Protein AF-A0A933LVA1-F1 (afdb_monomer_lite)

Radius of gyration: 29.09 Å; chains: 1; bounding box: 77×63×75 Å

Structure (mmCIF, N/CA/C/O backbone):
data_AF-A0A933LVA1-F1
#
_entry.id   AF-A0A933LVA1-F1
#
loop_
_atom_site.group_PDB
_atom_site.id
_atom_site.type_symbol
_atom_site.label_atom_id
_atom_site.label_alt_id
_atom_site.label_comp_id
_atom_site.label_asym_id
_atom_site.label_entity_id
_atom_site.label_seq_id
_atom_site.pdbx_PDB_ins_code
_atom_site.Cartn_x
_atom_site.Cartn_y
_atom_site.Cartn_z
_atom_site.occupancy
_atom_site.B_iso_or_equiv
_atom_site.auth_seq_id
_atom_site.auth_comp_id
_atom_site.auth_asym_id
_atom_site.auth_atom_id
_atom_site.pdbx_PDB_model_num
ATOM 1 N N . MET A 1 1 ? 59.954 13.051 -37.083 1.00 45.66 1 MET A N 1
ATOM 2 C CA . MET A 1 1 ? 59.111 11.875 -36.783 1.00 45.66 1 MET A CA 1
ATOM 3 C C . MET A 1 1 ? 59.489 11.357 -35.405 1.00 45.66 1 MET A C 1
ATOM 5 O O . MET A 1 1 ? 60.654 11.042 -35.234 1.00 45.66 1 MET A O 1
ATOM 9 N N . SER A 1 2 ? 58.551 11.356 -34.450 1.00 40.69 2 SER A N 1
ATOM 10 C CA . SER A 1 2 ? 58.425 10.393 -33.336 1.00 40.69 2 SER A CA 1
ATOM 11 C C . SER A 1 2 ? 57.252 10.830 -32.447 1.00 40.69 2 SER A C 1
ATOM 13 O O . SER A 1 2 ? 57.208 11.964 -31.984 1.00 40.69 2 SER A O 1
ATOM 15 N N . LYS A 1 3 ? 56.248 9.957 -32.320 1.00 53.03 3 LYS A N 1
ATOM 16 C CA . LYS A 1 3 ? 54.948 10.191 -31.661 1.00 53.03 3 LYS A CA 1
ATOM 17 C C . LYS A 1 3 ? 55.100 10.238 -30.131 1.00 53.03 3 LYS A C 1
ATOM 19 O O . LYS A 1 3 ? 55.835 9.397 -29.614 1.00 53.03 3 LYS A O 1
ATOM 24 N N . PRO A 1 4 ? 54.355 11.072 -29.382 1.00 48.16 4 PRO A N 1
ATOM 25 C CA . PRO A 1 4 ? 54.154 10.812 -27.966 1.00 48.16 4 PRO A CA 1
ATOM 26 C C . PRO A 1 4 ? 53.038 9.778 -27.767 1.00 48.16 4 PRO A C 1
ATOM 28 O O . PRO A 1 4 ? 52.014 9.776 -28.453 1.00 48.16 4 PRO A O 1
ATOM 31 N N . ALA A 1 5 ? 53.300 8.862 -26.839 1.00 52.19 5 ALA A N 1
ATOM 32 C CA . ALA A 1 5 ? 52.455 7.745 -26.459 1.00 52.19 5 ALA A CA 1
ATOM 33 C C . ALA A 1 5 ? 51.086 8.202 -25.932 1.00 52.19 5 ALA A C 1
ATOM 35 O O . ALA A 1 5 ? 50.983 9.126 -25.127 1.00 52.19 5 ALA A O 1
ATOM 36 N N . SER A 1 6 ? 50.037 7.504 -26.366 1.00 51.84 6 SER A N 1
ATOM 37 C CA . SER A 1 6 ? 48.686 7.640 -25.832 1.00 51.84 6 SER A CA 1
ATOM 38 C C . SER A 1 6 ? 48.676 7.108 -24.392 1.00 51.84 6 SER A C 1
ATOM 40 O O . SER A 1 6 ? 48.820 5.906 -24.170 1.00 51.84 6 SER A O 1
ATOM 42 N N . ARG A 1 7 ? 48.591 8.004 -23.399 1.00 51.03 7 ARG A N 1
ATOM 43 C CA . ARG A 1 7 ? 48.377 7.627 -21.995 1.00 51.03 7 ARG A CA 1
ATOM 44 C C . ARG A 1 7 ? 46.912 7.233 -21.831 1.00 51.03 7 ARG A C 1
ATOM 46 O O . ARG A 1 7 ? 46.033 8.086 -21.792 1.00 51.03 7 ARG A O 1
ATOM 53 N N . ILE A 1 8 ? 46.671 5.931 -21.731 1.00 46.91 8 ILE A N 1
ATOM 54 C CA . ILE A 1 8 ? 45.442 5.377 -21.161 1.00 46.91 8 ILE A CA 1
ATOM 55 C C . ILE A 1 8 ? 45.320 5.949 -19.743 1.00 46.91 8 ILE A C 1
ATOM 57 O O . ILE A 1 8 ? 46.211 5.734 -18.923 1.00 46.91 8 ILE A O 1
ATOM 61 N N . GLY A 1 9 ? 44.262 6.720 -19.486 1.00 54.22 9 GLY A N 1
ATOM 62 C CA . GLY A 1 9 ? 44.012 7.336 -18.178 1.00 54.22 9 GLY A CA 1
ATOM 63 C C . GLY A 1 9 ? 43.624 8.816 -18.197 1.00 54.22 9 GLY A C 1
ATOM 64 O O . GLY A 1 9 ? 43.937 9.522 -17.247 1.00 54.22 9 GLY A O 1
ATOM 65 N N . SER A 1 10 ? 42.962 9.314 -19.244 1.00 56.66 10 SER A N 1
ATOM 66 C CA . SER A 1 10 ? 42.317 10.631 -19.184 1.00 56.66 10 SER A CA 1
ATOM 67 C C . SER A 1 10 ? 41.020 10.522 -18.382 1.00 56.66 10 SER A C 1
ATOM 69 O O . SER A 1 10 ? 40.017 10.023 -18.890 1.00 56.66 10 SER A O 1
ATOM 71 N N . ASN A 1 11 ? 41.044 10.956 -17.121 1.00 54.38 11 ASN A N 1
ATOM 72 C CA . ASN A 1 11 ? 39.832 11.151 -16.336 1.00 54.38 11 ASN A CA 1
ATOM 73 C C . ASN A 1 11 ? 39.195 12.489 -16.763 1.00 54.38 11 ASN A C 1
ATOM 75 O O . ASN A 1 11 ? 39.872 13.516 -16.716 1.00 54.38 11 ASN A O 1
ATOM 79 N N . PRO A 1 12 ? 37.917 12.528 -17.176 1.00 57.50 12 PRO A N 1
ATOM 80 C CA . PRO A 1 12 ? 37.249 13.772 -17.570 1.00 57.50 12 PRO A CA 1
ATOM 81 C C . PRO A 1 12 ? 37.143 14.823 -16.447 1.00 57.50 12 PRO A C 1
ATOM 83 O O . PRO A 1 12 ? 36.766 15.958 -16.722 1.00 57.50 12 PRO A O 1
ATOM 86 N N . LEU A 1 13 ? 37.491 14.481 -15.201 1.00 54.94 13 LEU A N 1
ATOM 87 C CA . LEU A 1 13 ? 37.509 15.405 -14.061 1.00 54.94 13 LEU A CA 1
ATOM 88 C C . LEU A 1 13 ? 38.815 16.207 -13.906 1.00 54.94 13 LEU A C 1
ATOM 90 O O . LEU A 1 13 ? 38.838 17.147 -13.118 1.00 54.94 13 LEU A O 1
ATOM 94 N N . ASP A 1 14 ? 39.876 15.901 -14.663 1.00 55.84 14 ASP A N 1
ATOM 95 C CA . ASP A 1 14 ? 41.124 16.694 -14.656 1.00 55.84 14 ASP A CA 1
ATOM 96 C C . ASP A 1 14 ? 40.974 18.066 -15.352 1.00 55.84 14 ASP A C 1
ATOM 98 O O . ASP A 1 14 ? 41.879 18.898 -15.316 1.00 55.84 14 ASP A O 1
ATOM 102 N N . PHE A 1 15 ? 39.817 18.341 -15.965 1.00 54.09 15 PHE A N 1
ATOM 103 C CA . PHE A 1 15 ? 39.475 19.640 -16.548 1.00 54.09 15 PHE A CA 1
ATOM 104 C C . PHE A 1 15 ? 38.666 20.497 -15.560 1.00 54.09 15 PHE A C 1
ATOM 106 O O . PHE A 1 15 ? 37.535 20.891 -15.834 1.00 54.09 15 PHE A O 1
ATOM 113 N N . ILE A 1 16 ? 39.224 20.794 -14.385 1.00 51.38 16 ILE A N 1
ATOM 114 C CA . ILE A 1 16 ? 38.676 21.831 -13.499 1.00 51.38 16 ILE A CA 1
ATOM 115 C C . ILE A 1 16 ? 39.767 22.861 -13.236 1.00 51.38 16 ILE A C 1
ATOM 117 O O . ILE A 1 16 ? 40.595 22.714 -12.343 1.00 51.38 16 ILE A O 1
ATOM 121 N N . GLY A 1 17 ? 39.757 23.930 -14.028 1.00 48.03 17 GLY A N 1
ATOM 122 C CA . GLY A 1 17 ? 40.609 25.084 -13.778 1.00 48.03 17 GLY A CA 1
ATOM 123 C C . GLY A 1 17 ? 40.624 26.078 -14.927 1.00 48.03 17 GLY A C 1
ATOM 124 O O . GLY A 1 17 ? 41.507 26.021 -15.774 1.00 48.03 17 GLY A O 1
ATOM 125 N N . GLY A 1 18 ? 39.686 27.029 -14.922 1.00 43.19 18 GLY A N 1
ATOM 126 C CA . GLY A 1 18 ? 39.862 28.280 -15.663 1.00 43.19 18 GLY A CA 1
ATOM 127 C C . GLY A 1 18 ? 38.592 28.840 -16.285 1.00 43.19 18 GLY A C 1
ATOM 128 O O . GLY A 1 18 ? 38.326 28.618 -17.460 1.00 43.19 18 GLY A O 1
ATOM 129 N N . GLY A 1 19 ? 37.841 29.629 -15.518 1.00 37.28 19 GLY A N 1
ATOM 130 C CA . GLY A 1 19 ? 36.787 30.477 -16.071 1.00 37.28 19 GLY A CA 1
ATOM 131 C C . GLY A 1 19 ? 35.871 31.031 -14.992 1.00 37.28 19 GLY A C 1
ATOM 132 O O . GLY A 1 19 ? 34.864 30.419 -14.661 1.00 37.28 19 GLY A O 1
ATOM 133 N N . ALA A 1 20 ? 36.227 32.182 -14.423 1.00 49.25 20 ALA A N 1
ATOM 134 C CA . ALA A 1 20 ? 35.338 32.930 -13.540 1.00 49.25 20 ALA A CA 1
ATOM 135 C C . ALA A 1 20 ? 34.052 33.338 -14.289 1.00 49.25 20 ALA A C 1
ATOM 137 O O . ALA A 1 20 ? 34.164 33.917 -15.373 1.00 49.25 20 ALA A O 1
ATOM 138 N N . PRO A 1 21 ? 32.842 33.141 -13.736 1.00 43.50 21 PRO A N 1
ATOM 139 C CA . PRO A 1 21 ? 31.679 33.853 -14.227 1.00 43.50 21 PRO A CA 1
ATOM 140 C C . PRO A 1 21 ? 31.615 35.232 -13.562 1.00 43.50 21 PRO A C 1
ATOM 142 O O . PRO A 1 21 ? 31.484 35.382 -12.348 1.00 43.50 21 PRO A O 1
ATOM 145 N N . SER A 1 22 ? 31.739 36.247 -14.412 1.00 42.62 22 SER A N 1
ATOM 146 C CA . SER A 1 22 ? 31.426 37.644 -14.137 1.00 42.62 22 SER A CA 1
ATOM 147 C C . SER A 1 22 ? 30.039 37.772 -13.494 1.00 42.62 22 SER A C 1
ATOM 149 O O . SER A 1 22 ? 29.050 37.250 -14.010 1.00 42.62 22 SER A O 1
ATOM 151 N N . VAL A 1 23 ? 29.979 38.475 -12.365 1.00 48.78 23 VAL A N 1
ATOM 152 C CA . VAL A 1 23 ? 28.744 38.815 -11.655 1.00 48.78 23 VAL A CA 1
ATOM 153 C C . VAL A 1 23 ? 27.880 39.702 -12.559 1.00 48.78 23 VAL A C 1
ATOM 155 O O . VAL A 1 23 ? 28.250 40.835 -12.864 1.00 48.78 23 VAL A O 1
ATOM 158 N N . ARG A 1 24 ? 26.708 39.209 -12.966 1.00 45.41 24 ARG A N 1
ATOM 159 C CA . ARG A 1 24 ? 25.588 40.045 -13.421 1.00 45.41 24 ARG A CA 1
ATOM 160 C C . ARG A 1 24 ? 24.486 39.967 -12.361 1.00 45.41 24 ARG A C 1
ATOM 162 O O . ARG A 1 24 ? 24.108 38.853 -12.004 1.00 45.41 24 ARG A O 1
ATOM 169 N N . PRO A 1 25 ? 23.948 41.091 -11.860 1.00 45.53 25 PRO A N 1
ATOM 170 C CA . PRO A 1 25 ? 22.817 41.050 -10.950 1.00 45.53 25 PRO A CA 1
ATOM 171 C C . PRO A 1 25 ? 21.547 40.820 -11.778 1.00 45.53 25 PRO A C 1
ATOM 173 O O . PRO A 1 25 ? 21.024 41.746 -12.393 1.00 45.53 25 PRO A O 1
ATOM 176 N N . VAL A 1 26 ? 21.059 39.578 -11.829 1.00 43.81 26 VAL A N 1
ATOM 177 C CA . VAL A 1 26 ? 19.664 39.311 -12.200 1.00 43.81 26 VAL A CA 1
ATOM 178 C C . VAL A 1 26 ? 18.835 39.425 -10.930 1.00 43.81 26 VAL A C 1
ATOM 180 O O . VAL A 1 26 ? 18.911 38.613 -10.013 1.00 43.81 26 VAL A O 1
ATOM 183 N N . GLN A 1 27 ? 18.093 40.522 -10.884 1.00 53.09 27 GLN A N 1
ATOM 184 C CA . GLN A 1 27 ? 17.013 40.790 -9.957 1.00 53.09 27 GLN A CA 1
ATOM 185 C C . GLN A 1 27 ? 15.868 39.833 -10.319 1.00 53.09 27 GLN A C 1
ATOM 187 O O . GLN A 1 27 ? 15.262 39.946 -11.380 1.00 53.09 27 GLN A O 1
ATOM 192 N N . GLY A 1 28 ? 15.647 38.840 -9.468 1.00 46.19 28 GLY A N 1
ATOM 193 C CA . GLY A 1 28 ? 14.666 37.778 -9.659 1.00 46.19 28 GLY A CA 1
ATOM 194 C C . GLY A 1 28 ? 14.943 36.720 -8.609 1.00 46.19 28 GLY A C 1
ATOM 195 O O . GLY A 1 28 ? 15.696 35.784 -8.860 1.00 46.19 28 GLY A O 1
ATOM 196 N N . GLY A 1 29 ? 14.460 36.961 -7.389 1.00 47.72 29 GLY A N 1
ATOM 197 C CA . GLY A 1 29 ? 14.642 36.022 -6.288 1.00 47.72 29 GLY A CA 1
ATOM 198 C C . GLY A 1 29 ? 14.103 34.646 -6.686 1.00 47.72 29 GLY A C 1
ATOM 199 O O . GLY A 1 29 ? 13.074 34.591 -7.361 1.00 47.72 29 GLY A O 1
ATOM 200 N N . PRO A 1 30 ? 14.779 33.547 -6.315 1.00 49.72 30 PRO A N 1
ATOM 201 C CA . PRO A 1 30 ? 14.181 32.237 -6.476 1.00 49.72 30 PRO A CA 1
ATOM 202 C C . PRO A 1 30 ? 12.901 32.225 -5.640 1.00 49.72 30 PRO A C 1
ATOM 204 O O . PRO A 1 30 ? 12.940 32.492 -4.436 1.00 49.72 30 PRO A O 1
ATOM 207 N N . GLU A 1 31 ? 11.765 31.946 -6.283 1.00 59.50 31 GLU A N 1
ATOM 208 C CA . GLU A 1 31 ? 10.626 31.386 -5.565 1.00 59.50 31 GLU A CA 1
ATOM 209 C C . GLU A 1 31 ? 11.175 30.243 -4.702 1.00 59.50 31 GLU A C 1
ATOM 211 O O . GLU A 1 31 ? 11.998 29.464 -5.204 1.00 59.50 31 GLU A O 1
ATOM 216 N N . PRO A 1 32 ? 10.828 30.174 -3.405 1.00 54.03 32 PRO A N 1
ATOM 217 C CA . PRO A 1 32 ? 11.234 29.051 -2.582 1.00 54.03 32 PRO A CA 1
ATOM 218 C C . PRO A 1 32 ? 10.726 27.791 -3.278 1.00 54.03 32 PRO A C 1
ATOM 220 O O . PRO A 1 32 ? 9.525 27.544 -3.335 1.00 54.03 32 PRO A O 1
ATOM 223 N N . GLN A 1 33 ? 11.649 27.033 -3.872 1.00 55.75 33 GLN A N 1
ATOM 224 C CA . GLN A 1 33 ? 11.375 25.665 -4.261 1.00 55.75 33 GLN A CA 1
ATOM 225 C C . GLN A 1 33 ? 10.964 24.984 -2.965 1.00 55.75 33 GLN A C 1
ATOM 227 O O . GLN A 1 33 ? 11.780 24.880 -2.050 1.00 55.75 33 GLN A O 1
ATOM 232 N N . GLU A 1 34 ? 9.686 24.629 -2.856 1.00 60.59 34 GLU A N 1
ATOM 233 C CA . GLU A 1 34 ? 9.199 23.759 -1.799 1.00 60.59 34 GLU A CA 1
ATOM 234 C C . GLU A 1 34 ? 10.058 22.495 -1.869 1.00 60.59 34 GLU A C 1
ATOM 236 O O . GLU A 1 34 ? 9.901 21.663 -2.765 1.00 60.59 34 GLU A O 1
ATOM 241 N N . GLU A 1 35 ? 11.053 22.396 -0.984 1.00 57.59 35 GLU A N 1
ATOM 242 C CA . GLU A 1 35 ? 11.758 21.145 -0.758 1.00 57.59 35 GLU A CA 1
ATOM 243 C C . GLU A 1 35 ? 10.673 20.097 -0.501 1.00 57.59 35 GLU A C 1
ATOM 245 O O . GLU A 1 35 ? 9.813 20.329 0.355 1.00 57.59 35 GLU A O 1
ATOM 250 N N . PRO A 1 36 ? 10.646 18.980 -1.251 1.00 59.34 36 PRO A N 1
ATOM 251 C CA . PRO A 1 36 ? 9.627 17.971 -1.044 1.00 59.34 36 PRO A CA 1
ATOM 252 C C . PRO A 1 36 ? 9.730 17.524 0.409 1.00 59.34 36 PRO A C 1
ATOM 254 O O . PRO A 1 36 ? 10.774 17.022 0.828 1.00 59.34 36 PRO A O 1
ATOM 257 N N . GLU A 1 37 ? 8.667 17.770 1.173 1.00 59.22 37 GLU A N 1
ATOM 258 C CA . GLU A 1 37 ? 8.573 17.462 2.593 1.00 59.22 37 GLU A CA 1
ATOM 259 C C . GLU A 1 37 ? 8.960 15.984 2.783 1.00 59.22 37 GLU A C 1
ATOM 261 O O . GLU A 1 37 ? 8.219 15.069 2.412 1.00 59.22 37 GLU A O 1
ATOM 266 N N . GLN A 1 38 ? 10.187 15.727 3.251 1.00 59.59 38 GLN A N 1
ATOM 267 C CA . GLN A 1 38 ? 10.702 14.367 3.403 1.00 59.59 38 GLN A CA 1
ATOM 268 C C . GLN A 1 38 ? 10.047 13.742 4.630 1.00 59.59 38 GLN A C 1
ATOM 270 O O . GLN A 1 38 ? 10.554 13.807 5.750 1.00 59.59 38 GLN A O 1
ATOM 275 N N . PHE A 1 39 ? 8.888 13.128 4.416 1.00 64.81 39 PHE A N 1
ATOM 276 C CA . PHE A 1 39 ? 8.235 12.328 5.438 1.00 64.81 39 PHE A CA 1
ATOM 277 C C . PHE A 1 39 ? 9.134 11.146 5.826 1.00 64.81 39 PHE A C 1
ATOM 279 O O . PHE A 1 39 ? 9.763 10.535 4.958 1.00 64.81 39 PHE A O 1
ATOM 286 N N . PRO A 1 40 ? 9.185 10.764 7.113 1.00 80.62 40 PRO A N 1
ATOM 287 C CA . PRO A 1 40 ? 9.949 9.601 7.536 1.00 80.62 40 PRO A CA 1
ATOM 288 C C . PRO A 1 40 ? 9.392 8.333 6.872 1.00 80.62 40 PRO A C 1
ATOM 290 O O . PRO A 1 40 ? 8.308 7.855 7.212 1.00 80.62 40 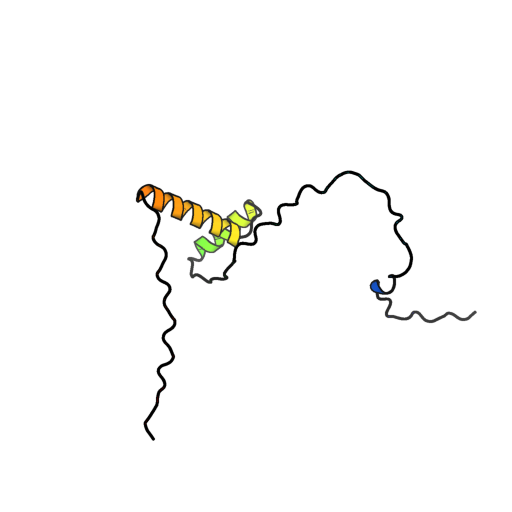PRO A O 1
ATOM 293 N N . VAL A 1 41 ? 10.147 7.768 5.928 1.00 79.50 41 VAL A N 1
ATOM 294 C CA . VAL A 1 41 ? 9.806 6.508 5.256 1.00 79.50 41 VAL A CA 1
ATOM 295 C C . VAL A 1 41 ? 10.348 5.338 6.074 1.00 79.50 41 VAL A C 1
ATOM 297 O O . VAL A 1 41 ? 11.502 5.329 6.493 1.00 79.50 41 VAL A O 1
ATOM 300 N N . THR A 1 42 ? 9.516 4.323 6.311 1.00 87.56 42 THR A N 1
ATOM 301 C CA . THR A 1 42 ? 9.939 3.061 6.939 1.00 87.56 42 THR A CA 1
ATOM 302 C C . THR A 1 42 ? 9.725 1.912 5.966 1.00 87.56 42 THR A C 1
ATOM 304 O O . THR A 1 42 ? 8.606 1.702 5.502 1.00 87.56 42 THR A O 1
ATOM 307 N N . LEU A 1 43 ? 10.771 1.122 5.711 1.00 88.69 43 LEU A N 1
ATOM 308 C CA . LEU A 1 43 ? 10.647 -0.112 4.939 1.00 88.69 43 LEU A CA 1
ATOM 309 C C . LEU A 1 43 ? 9.947 -1.184 5.782 1.00 88.69 43 LEU A C 1
ATOM 311 O O . LEU A 1 43 ? 10.372 -1.494 6.897 1.00 88.69 43 LEU A O 1
ATOM 315 N N . LYS A 1 44 ? 8.876 -1.767 5.242 1.00 89.94 44 LYS A N 1
ATOM 316 C CA . LYS A 1 44 ? 8.169 -2.892 5.856 1.00 89.94 44 LYS A CA 1
ATOM 317 C C . LYS A 1 44 ? 7.843 -3.947 4.813 1.00 89.94 44 LYS A C 1
ATOM 319 O O . LYS A 1 44 ? 7.392 -3.623 3.720 1.00 89.94 44 LYS A O 1
ATOM 324 N N . THR A 1 45 ? 8.021 -5.206 5.194 1.00 94.00 45 THR A N 1
ATOM 325 C CA . THR A 1 45 ? 7.698 -6.362 4.355 1.00 94.00 45 THR A CA 1
ATOM 326 C C . THR A 1 45 ? 6.394 -6.987 4.828 1.00 94.00 45 THR A C 1
ATOM 328 O O . THR A 1 45 ? 6.235 -7.283 6.014 1.00 94.00 45 THR A O 1
ATOM 331 N N . TYR A 1 46 ? 5.472 -7.216 3.897 1.00 92.81 46 TYR A N 1
ATOM 332 C CA . TYR A 1 46 ? 4.172 -7.832 4.150 1.00 92.81 46 TYR A CA 1
ATOM 333 C C . TYR A 1 46 ? 3.991 -9.062 3.266 1.00 92.81 46 TYR A C 1
ATOM 335 O O . TYR A 1 46 ? 4.540 -9.136 2.169 1.00 92.81 46 TYR A O 1
ATOM 343 N N . ARG A 1 47 ? 3.210 -10.031 3.745 1.00 96.31 47 ARG A N 1
ATOM 344 C CA . ARG A 1 47 ? 2.769 -11.163 2.927 1.00 96.31 47 ARG A CA 1
ATOM 345 C C . ARG A 1 47 ? 1.462 -10.785 2.247 1.00 96.31 47 ARG A C 1
ATOM 347 O O . ARG A 1 47 ? 0.515 -10.411 2.935 1.00 96.31 47 ARG A O 1
ATOM 354 N N . LEU A 1 48 ? 1.423 -10.904 0.928 1.00 95.06 48 LEU A N 1
ATOM 355 C CA . LEU A 1 48 ? 0.243 -10.656 0.109 1.00 95.06 48 LEU A CA 1
ATOM 356 C C . LEU A 1 48 ? -0.016 -11.871 -0.791 1.00 95.06 48 LEU A C 1
ATOM 358 O O . LEU A 1 48 ? 0.938 -12.575 -1.134 1.00 95.06 48 LEU A O 1
ATOM 362 N N . PRO A 1 49 ? -1.279 -12.131 -1.166 1.00 97.75 49 PRO A N 1
ATOM 363 C CA . PRO A 1 49 ? -1.593 -13.087 -2.221 1.00 97.75 49 PRO A CA 1
ATOM 364 C C . PRO A 1 49 ? -0.881 -12.719 -3.529 1.00 97.75 49 PRO A C 1
ATOM 366 O O . PRO A 1 49 ? -0.764 -11.538 -3.858 1.00 97.75 49 PRO A O 1
ATOM 369 N N . VAL A 1 50 ? -0.403 -13.725 -4.265 1.00 97.00 50 VAL A N 1
ATOM 370 C CA . VAL A 1 50 ? 0.382 -13.519 -5.497 1.00 97.00 50 VAL A CA 1
ATOM 371 C C . VAL A 1 50 ? -0.424 -12.753 -6.545 1.00 97.00 50 VAL A C 1
ATOM 373 O O . VAL A 1 50 ? 0.075 -11.783 -7.106 1.00 97.00 50 VAL A O 1
ATOM 376 N N . ASP A 1 51 ? -1.695 -13.109 -6.723 1.00 97.62 51 ASP A N 1
ATOM 377 C CA . ASP A 1 51 ? -2.604 -12.468 -7.676 1.00 97.62 51 ASP A CA 1
ATOM 378 C C . ASP A 1 51 ? -2.818 -10.974 -7.383 1.00 97.62 51 ASP A C 1
ATOM 380 O O . ASP A 1 51 ? -3.005 -10.170 -8.296 1.00 97.62 51 ASP A O 1
ATOM 384 N N . VAL A 1 52 ? -2.763 -10.580 -6.107 1.00 96.50 52 VAL A N 1
ATOM 385 C CA . VAL A 1 52 ? -2.844 -9.173 -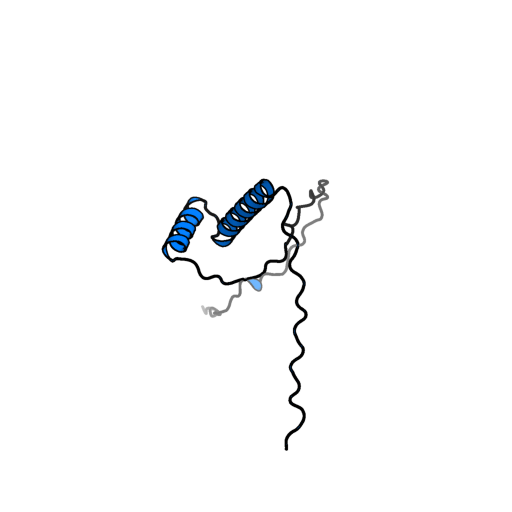5.701 1.00 96.50 52 VAL A CA 1
ATOM 386 C C . VAL A 1 52 ? -1.560 -8.439 -6.071 1.00 96.50 52 VAL A C 1
ATOM 388 O O . VAL A 1 52 ? -1.627 -7.325 -6.583 1.00 96.50 52 VAL A O 1
ATOM 391 N N . VAL A 1 53 ? -0.396 -9.048 -5.834 1.00 96.62 53 VAL A N 1
ATOM 392 C CA . VAL A 1 53 ? 0.904 -8.435 -6.152 1.00 96.62 53 VAL A CA 1
ATOM 393 C C . VAL A 1 53 ? 1.052 -8.219 -7.657 1.00 96.62 53 VAL A C 1
ATOM 395 O O . VAL A 1 53 ? 1.468 -7.137 -8.065 1.00 96.62 53 VAL A O 1
ATOM 398 N N . GLU A 1 54 ? 0.666 -9.204 -8.468 1.00 97.81 54 GLU A N 1
ATOM 399 C CA . GLU A 1 54 ? 0.698 -9.104 -9.933 1.00 97.81 54 GLU A CA 1
ATOM 400 C C . GLU A 1 54 ? -0.215 -7.980 -10.435 1.00 97.81 54 GLU A C 1
ATOM 402 O O . GLU A 1 54 ? 0.244 -7.086 -11.142 1.00 97.81 54 GLU A O 1
ATOM 407 N N . LYS A 1 55 ? -1.469 -7.922 -9.965 1.00 97.19 55 LYS A N 1
ATOM 408 C CA . LYS A 1 55 ? -2.392 -6.832 -10.331 1.00 97.19 55 LYS A CA 1
ATOM 409 C C . LYS A 1 55 ? -1.883 -5.455 -9.918 1.00 97.19 55 LYS A C 1
ATOM 411 O O . LYS A 1 55 ? -2.053 -4.491 -10.657 1.00 97.19 55 LYS A O 1
ATOM 416 N N . VAL A 1 56 ? -1.280 -5.340 -8.735 1.00 96.69 56 VAL A N 1
ATOM 417 C CA . VAL A 1 56 ? -0.681 -4.077 -8.279 1.00 96.69 56 VAL A CA 1
ATOM 418 C C . VAL A 1 56 ? 0.470 -3.665 -9.195 1.00 96.69 56 VAL A C 1
ATOM 420 O O . VAL A 1 56 ? 0.585 -2.484 -9.512 1.00 96.69 56 VAL A O 1
ATOM 423 N N . ALA A 1 57 ? 1.301 -4.612 -9.635 1.00 96.69 57 ALA A N 1
ATOM 424 C CA . ALA A 1 57 ? 2.388 -4.334 -10.567 1.00 96.69 57 ALA A CA 1
ATOM 425 C C . ALA A 1 57 ? 1.859 -3.852 -11.928 1.00 96.69 57 ALA A C 1
ATOM 427 O O . ALA A 1 57 ? 2.345 -2.842 -12.439 1.00 96.69 57 ALA A O 1
ATOM 428 N N . ASP A 1 58 ? 0.828 -4.510 -12.466 1.00 97.81 58 ASP A N 1
ATOM 429 C CA . ASP A 1 58 ? 0.196 -4.128 -13.734 1.00 97.81 58 ASP A CA 1
ATOM 430 C C . ASP A 1 58 ? -0.378 -2.706 -13.680 1.00 97.81 58 ASP A C 1
ATOM 432 O O . ASP A 1 58 ? -0.147 -1.897 -14.583 1.00 97.81 58 ASP A O 1
ATOM 436 N N . VAL A 1 59 ? -1.095 -2.374 -12.600 1.00 97.50 59 VAL A N 1
ATOM 437 C CA . VAL A 1 59 ? -1.690 -1.042 -12.417 1.00 97.50 59 VAL A CA 1
ATOM 438 C C . VAL A 1 59 ? -0.613 0.017 -12.207 1.00 97.50 59 VAL A C 1
ATOM 440 O O . VAL A 1 59 ? -0.662 1.060 -12.852 1.00 97.50 59 VAL A O 1
ATOM 443 N N . ALA A 1 60 ? 0.387 -0.245 -11.364 1.00 96.88 60 ALA A N 1
ATOM 444 C CA . ALA A 1 60 ? 1.483 0.697 -11.140 1.00 96.88 60 ALA A CA 1
ATOM 445 C C . ALA A 1 60 ? 2.240 1.001 -12.444 1.00 96.88 60 ALA A C 1
ATOM 447 O O . ALA A 1 60 ? 2.574 2.153 -12.725 1.00 96.88 60 ALA A O 1
ATOM 448 N N . HIS A 1 61 ? 2.444 -0.020 -13.281 1.00 97.31 61 HIS A N 1
ATOM 449 C CA . HIS A 1 61 ? 3.021 0.150 -14.609 1.00 97.31 61 HIS A CA 1
ATOM 450 C C . HIS A 1 61 ? 2.128 1.006 -15.525 1.00 97.31 61 HIS A C 1
ATOM 452 O O . HIS A 1 61 ? 2.628 1.928 -16.173 1.00 97.31 61 HIS A O 1
ATOM 458 N N . ALA A 1 62 ? 0.818 0.741 -15.566 1.00 97.75 62 ALA A N 1
ATOM 459 C CA . ALA A 1 62 ? -0.132 1.505 -16.378 1.00 97.75 62 ALA A CA 1
ATOM 460 C C . ALA A 1 62 ? -0.215 2.987 -15.960 1.00 97.75 62 ALA A C 1
ATOM 462 O O . ALA A 1 62 ? -0.191 3.872 -16.816 1.00 97.75 62 ALA A O 1
ATOM 463 N N . GLU A 1 63 ? -0.226 3.251 -14.653 1.00 96.88 63 GLU A N 1
ATOM 464 C CA . GLU A 1 63 ? -0.316 4.591 -14.054 1.00 96.88 63 GLU A CA 1
ATOM 465 C C . GLU A 1 63 ? 1.048 5.296 -13.929 1.00 96.88 63 GLU A C 1
ATOM 467 O O . GLU A 1 63 ? 1.129 6.430 -13.458 1.00 96.88 63 GLU A O 1
ATOM 472 N N . ARG A 1 64 ? 2.140 4.649 -14.368 1.00 96.69 64 ARG A N 1
ATOM 473 C CA . ARG A 1 64 ? 3.522 5.165 -14.306 1.00 96.69 64 ARG A CA 1
ATOM 474 C C . ARG A 1 64 ? 3.950 5.610 -12.902 1.00 96.69 64 ARG A C 1
ATOM 476 O O . ARG A 1 64 ? 4.689 6.584 -12.754 1.00 96.69 64 ARG A O 1
ATOM 483 N N . CYS A 1 65 ? 3.517 4.886 -11.879 1.00 95.81 65 CYS A N 1
ATOM 484 C CA . CYS A 1 65 ? 3.896 5.124 -10.490 1.00 95.81 65 CYS A CA 1
ATOM 485 C C . CYS A 1 65 ? 4.654 3.922 -9.916 1.00 95.81 65 CYS A C 1
ATOM 487 O O . CYS A 1 65 ? 4.727 2.850 -10.523 1.00 95.81 65 CYS A O 1
ATOM 489 N N . THR A 1 66 ? 5.268 4.085 -8.744 1.00 96.25 66 THR A N 1
ATOM 490 C CA . THR A 1 66 ? 5.877 2.936 -8.069 1.00 96.25 66 THR A CA 1
ATOM 491 C C . THR A 1 66 ? 4.796 2.093 -7.390 1.00 96.25 66 THR A C 1
ATOM 493 O O . THR A 1 66 ? 3.767 2.608 -6.949 1.00 96.25 66 THR A O 1
ATOM 496 N N . MET A 1 67 ? 5.037 0.786 -7.230 1.00 95.31 67 MET A N 1
ATOM 497 C CA . MET A 1 67 ? 4.131 -0.074 -6.451 1.00 95.31 67 MET A CA 1
ATOM 498 C C . MET A 1 67 ? 3.937 0.455 -5.023 1.00 95.31 67 MET A C 1
ATOM 500 O O . MET A 1 67 ? 2.850 0.339 -4.464 1.00 95.31 67 MET A O 1
ATOM 504 N N . ALA A 1 68 ? 4.982 1.042 -4.430 1.00 93.81 68 ALA A N 1
ATOM 505 C CA . ALA A 1 68 ? 4.915 1.617 -3.093 1.00 93.81 68 ALA A CA 1
ATOM 506 C C . ALA A 1 68 ? 3.978 2.832 -3.045 1.00 93.81 68 ALA A C 1
ATOM 508 O O . ALA A 1 68 ? 3.176 2.925 -2.115 1.00 93.81 68 ALA A O 1
ATOM 509 N N . ASP A 1 69 ? 4.026 3.714 -4.046 1.00 93.12 69 ASP A N 1
ATOM 510 C CA . ASP A 1 69 ? 3.137 4.879 -4.133 1.00 93.12 69 ASP A CA 1
ATOM 511 C C . ASP A 1 69 ? 1.683 4.443 -4.299 1.00 93.12 69 ASP A C 1
ATOM 513 O O . ASP A 1 69 ? 0.820 4.867 -3.527 1.00 93.12 69 ASP A O 1
ATOM 517 N N . PHE A 1 70 ? 1.429 3.516 -5.228 1.00 95.75 70 PHE A N 1
ATOM 518 C CA . PHE A 1 70 ? 0.093 2.966 -5.451 1.00 95.75 70 PHE A CA 1
ATOM 519 C C . PHE A 1 70 ? -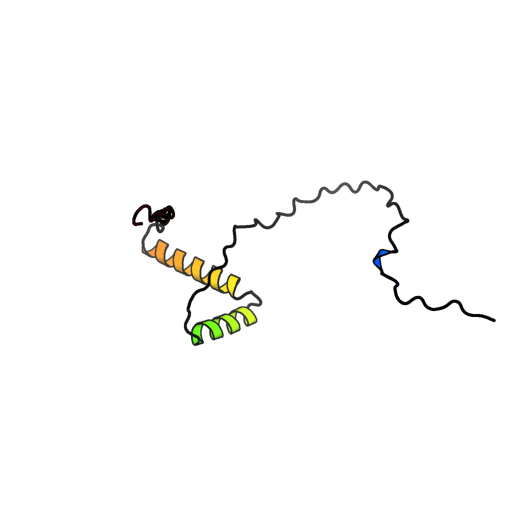0.480 2.330 -4.179 1.00 95.75 70 PHE A C 1
ATOM 521 O O . PHE A 1 70 ? -1.596 2.640 -3.760 1.00 95.75 70 PHE A O 1
ATOM 528 N N . VAL A 1 71 ? 0.299 1.467 -3.518 1.00 95.38 71 VAL A N 1
ATOM 529 C CA . VAL A 1 71 ? -0.121 0.815 -2.269 1.00 95.38 71 VAL A CA 1
ATOM 530 C C . VAL A 1 71 ? -0.331 1.848 -1.162 1.00 95.38 71 VAL A C 1
ATOM 532 O O . VAL A 1 71 ? -1.286 1.733 -0.395 1.00 95.38 71 VAL A O 1
ATOM 535 N N . THR A 1 72 ? 0.512 2.881 -1.085 1.00 94.25 72 THR A N 1
ATOM 536 C CA . THR A 1 72 ? 0.364 3.959 -0.096 1.00 94.25 72 THR A CA 1
ATOM 537 C C . THR A 1 72 ? -0.949 4.705 -0.296 1.00 94.25 72 THR A C 1
ATOM 539 O O . THR A 1 72 ? -1.689 4.904 0.671 1.00 94.25 72 THR A O 1
ATOM 542 N N . GLN A 1 73 ? -1.271 5.074 -1.536 1.00 95.19 73 GLN A N 1
ATOM 543 C CA . GLN A 1 73 ? -2.526 5.739 -1.869 1.00 95.19 73 GLN A CA 1
ATOM 544 C C . GLN A 1 73 ? -3.731 4.846 -1.554 1.00 95.19 73 GLN A C 1
ATOM 546 O O . GLN A 1 73 ? -4.630 5.270 -0.828 1.00 95.19 73 GLN A O 1
ATOM 551 N N . ALA A 1 74 ? -3.711 3.588 -2.003 1.00 95.81 74 ALA A N 1
ATOM 552 C CA . ALA A 1 74 ? -4.795 2.638 -1.763 1.00 95.81 74 ALA A CA 1
ATOM 553 C C . ALA A 1 74 ? -5.058 2.418 -0.262 1.00 95.81 74 ALA A C 1
ATOM 555 O O . ALA A 1 74 ? -6.210 2.387 0.176 1.00 95.81 74 ALA A O 1
ATOM 556 N N . ILE A 1 75 ? -3.999 2.310 0.550 1.00 95.94 75 ILE A N 1
ATOM 557 C CA . ILE A 1 75 ? -4.125 2.173 2.007 1.00 95.94 75 ILE A CA 1
ATOM 558 C C . ILE A 1 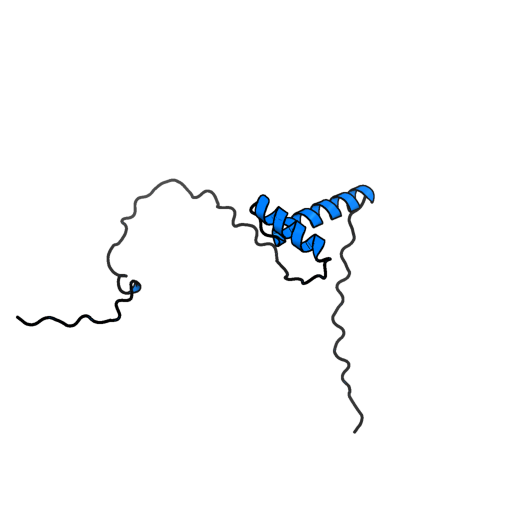75 ? -4.706 3.448 2.625 1.00 95.94 75 ILE A C 1
ATOM 560 O O . ILE A 1 75 ? -5.602 3.345 3.461 1.00 95.94 75 ILE A O 1
ATOM 564 N N . ARG A 1 76 ? -4.235 4.639 2.228 1.00 95.62 76 ARG A N 1
ATOM 565 C CA . ARG A 1 76 ? -4.753 5.919 2.746 1.00 95.62 76 ARG A CA 1
ATOM 566 C C . ARG A 1 76 ? -6.241 6.081 2.458 1.00 95.62 76 ARG A C 1
ATOM 568 O O . ARG A 1 76 ? -7.004 6.380 3.373 1.00 95.62 76 ARG A O 1
ATOM 575 N N . GLU A 1 77 ? -6.656 5.828 1.220 1.00 96.75 77 GLU A N 1
ATOM 576 C CA . GLU A 1 77 ? -8.063 5.901 0.824 1.00 96.75 77 GLU A CA 1
ATOM 577 C C . GLU A 1 77 ? -8.922 4.889 1.588 1.00 96.75 77 GLU A C 1
ATOM 579 O O . GLU A 1 77 ? -10.010 5.221 2.059 1.00 96.75 77 GLU A O 1
ATOM 584 N N . LEU A 1 78 ? -8.434 3.656 1.753 1.00 96.88 78 LEU A N 1
ATOM 585 C CA . LEU A 1 78 ? -9.157 2.629 2.494 1.00 96.88 78 LEU A CA 1
ATOM 586 C C . LEU A 1 78 ? -9.308 2.995 3.974 1.00 96.88 78 LEU A C 1
ATOM 588 O O . LEU A 1 78 ? -10.404 2.859 4.516 1.00 96.88 78 LEU A O 1
ATOM 592 N N . VAL A 1 79 ? -8.239 3.464 4.624 1.00 95.81 79 VAL A N 1
ATOM 593 C CA . VAL A 1 79 ? -8.281 3.899 6.029 1.00 95.81 79 VAL A CA 1
ATOM 594 C C . VAL A 1 79 ? -9.264 5.052 6.193 1.00 95.81 79 VAL A C 1
ATOM 596 O O . VAL A 1 79 ? -10.151 4.946 7.036 1.00 95.81 79 VAL A O 1
ATOM 599 N N . ALA A 1 80 ? -9.195 6.073 5.334 1.00 95.25 80 ALA A N 1
ATOM 600 C CA . ALA A 1 80 ? -10.116 7.207 5.370 1.00 95.25 80 ALA A CA 1
ATOM 601 C C . ALA A 1 80 ? -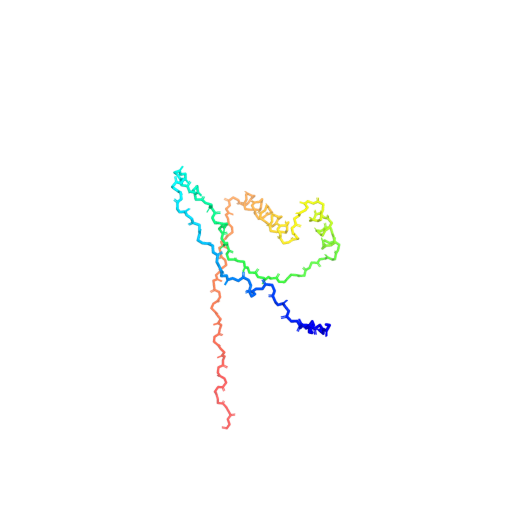11.585 6.763 5.260 1.00 95.25 80 ALA A C 1
ATOM 603 O O . ALA A 1 80 ? -12.410 7.153 6.081 1.00 95.25 80 ALA A O 1
ATOM 604 N N . ARG A 1 81 ? -11.911 5.858 4.324 1.00 96.88 81 ARG A N 1
ATOM 605 C CA . ARG A 1 81 ? -13.272 5.297 4.181 1.00 96.88 81 ARG A CA 1
ATOM 606 C C . ARG A 1 81 ? -13.716 4.462 5.384 1.00 96.88 81 ARG A C 1
ATOM 608 O O . ARG A 1 81 ? -14.912 4.297 5.627 1.00 96.88 81 ARG A O 1
ATOM 615 N N . ILE A 1 82 ? -12.790 3.828 6.100 1.00 97.06 82 ILE A N 1
ATOM 616 C CA . ILE A 1 82 ? -13.123 3.084 7.321 1.00 97.06 82 ILE A CA 1
ATOM 617 C C . ILE A 1 82 ? -13.376 4.062 8.473 1.00 97.06 82 ILE A C 1
ATOM 619 O O . ILE A 1 82 ? -14.363 3.897 9.187 1.00 97.06 82 ILE A O 1
ATOM 623 N N . GLU A 1 83 ? -12.531 5.078 8.637 1.00 96.00 83 GLU A N 1
ATOM 624 C CA . GLU A 1 83 ? -12.677 6.104 9.676 1.00 96.00 83 GLU A CA 1
ATOM 625 C C . GLU A 1 83 ? -13.945 6.937 9.482 1.00 96.00 83 GLU A C 1
ATOM 627 O O . GLU A 1 83 ? -14.676 7.156 10.445 1.00 96.00 83 GLU A O 1
ATOM 632 N N . GLU A 1 84 ? -14.278 7.297 8.242 1.00 95.56 84 GLU A N 1
ATOM 633 C CA . GLU A 1 84 ? -15.533 7.972 7.899 1.00 95.56 84 GLU A CA 1
ATOM 634 C C . GLU A 1 84 ? -16.753 7.136 8.309 1.00 95.56 84 GLU A C 1
ATOM 636 O O . GLU A 1 84 ? -17.664 7.641 8.962 1.00 95.56 84 GLU A O 1
ATOM 641 N N . ARG A 1 85 ? -16.750 5.827 8.014 1.00 95.31 85 ARG A N 1
ATOM 642 C CA . ARG A 1 85 ? -17.830 4.913 8.433 1.00 95.31 85 ARG A CA 1
ATOM 643 C C . ARG A 1 85 ? -17.919 4.737 9.946 1.00 95.31 85 ARG A C 1
ATOM 645 O O . ARG A 1 85 ? -19.000 4.458 10.459 1.00 95.31 85 ARG A O 1
ATOM 652 N N . ARG A 1 86 ? -16.794 4.846 10.650 1.00 95.00 86 ARG A N 1
ATOM 653 C CA . ARG A 1 86 ? -16.736 4.763 12.113 1.00 95.00 86 ARG A CA 1
ATOM 654 C C . ARG A 1 86 ? -17.165 6.073 12.783 1.00 95.00 86 ARG A C 1
ATOM 656 O O . ARG A 1 86 ? -17.675 6.028 13.897 1.00 95.00 86 ARG A O 1
ATOM 663 N N . GLY A 1 87 ? -16.955 7.210 12.121 1.00 95.69 87 GLY A N 1
ATOM 664 C CA . GLY A 1 87 ? -17.204 8.554 12.650 1.00 95.69 87 GLY A CA 1
ATOM 665 C C . GLY A 1 87 ? -16.060 9.127 13.496 1.00 95.69 87 GLY A C 1
ATOM 666 O O . GLY A 1 87 ? -16.163 10.254 13.970 1.00 95.69 87 GLY A O 1
ATOM 667 N N . GLU A 1 88 ? -14.966 8.385 13.687 1.00 92.69 88 GLU A N 1
ATOM 668 C CA . GLU A 1 88 ? -13.780 8.838 14.422 1.00 92.69 88 GLU A CA 1
ATOM 669 C C . GLU A 1 88 ? -12.503 8.126 13.930 1.00 92.69 88 GLU A C 1
ATOM 671 O O . GLU A 1 88 ? -12.564 6.957 13.515 1.00 92.69 88 GLU A O 1
ATOM 676 N N . PRO A 1 89 ? -11.332 8.787 14.004 1.00 92.69 89 PRO A N 1
ATOM 677 C CA . PRO A 1 89 ? -10.063 8.188 13.606 1.00 92.69 89 PRO A CA 1
ATOM 678 C C . PRO A 1 89 ? -9.638 7.035 14.527 1.00 92.69 89 PRO A C 1
ATOM 680 O O . PRO A 1 89 ? -10.065 6.909 15.684 1.00 92.69 89 PRO A O 1
ATOM 683 N N . TYR A 1 90 ? -8.770 6.153 14.030 1.00 90.69 90 TYR A 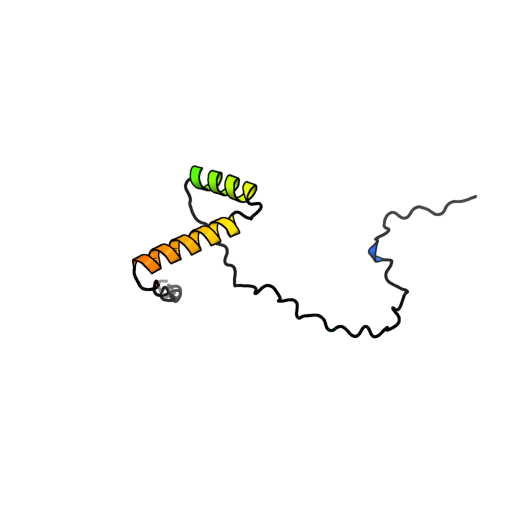N 1
ATOM 684 C CA . TYR A 1 90 ? -8.179 5.110 14.871 1.00 90.69 90 TYR A CA 1
ATOM 685 C C . TYR A 1 90 ? -7.146 5.693 15.842 1.00 90.69 90 TYR A C 1
ATOM 687 O O . TYR A 1 90 ? -6.269 6.453 15.428 1.00 90.69 90 TYR A O 1
ATOM 695 N N . PRO A 1 91 ? -7.198 5.328 17.140 1.00 91.12 91 PRO A N 1
ATOM 696 C CA . PRO A 1 91 ? -6.218 5.818 18.096 1.00 91.12 91 PRO A CA 1
ATOM 697 C C . PRO A 1 91 ? -4.816 5.288 17.750 1.00 91.12 91 PRO A C 1
ATOM 699 O O . PRO A 1 91 ? -4.675 4.147 17.287 1.00 91.12 91 PRO A O 1
ATOM 702 N N . PRO A 1 92 ? -3.754 6.075 18.002 1.00 90.25 92 PRO A N 1
ATOM 703 C CA . PRO A 1 92 ? -2.390 5.628 17.765 1.00 90.25 92 PRO A CA 1
ATOM 704 C C . PRO A 1 92 ? -2.069 4.417 18.645 1.00 90.25 92 PRO A C 1
ATOM 706 O O . PRO A 1 92 ? -2.440 4.358 19.820 1.00 90.25 92 PRO A O 1
ATOM 709 N N . ARG A 1 93 ? -1.340 3.442 18.090 1.00 87.00 93 ARG A N 1
ATOM 710 C CA . ARG A 1 93 ? -0.907 2.278 18.873 1.00 87.00 93 ARG A CA 1
ATOM 711 C C . ARG A 1 93 ? -0.002 2.728 20.028 1.00 87.00 93 ARG A C 1
ATOM 713 O O . ARG A 1 93 ? 0.893 3.549 19.803 1.00 87.00 93 ARG A O 1
ATOM 720 N N . PRO A 1 94 ? -0.167 2.168 21.240 1.00 88.25 94 PRO A N 1
ATOM 721 C CA . PRO A 1 94 ? 0.730 2.460 22.347 1.00 88.25 94 PRO A CA 1
ATOM 722 C C . PRO A 1 94 ? 2.162 2.061 21.975 1.00 88.25 94 PRO A C 1
ATOM 724 O O . PRO A 1 94 ? 2.402 0.987 21.417 1.00 88.25 94 PRO A O 1
ATOM 727 N N . LYS A 1 95 ? 3.126 2.934 22.286 1.00 83.06 95 LYS A N 1
ATOM 728 C CA . LYS A 1 95 ? 4.549 2.643 22.093 1.00 83.06 95 LYS A CA 1
ATOM 729 C C . LYS A 1 95 ? 4.940 1.517 23.051 1.00 83.06 95 LYS A C 1
ATOM 731 O O . LYS A 1 95 ? 5.078 1.745 24.251 1.00 83.06 95 LYS A O 1
ATOM 736 N N . VAL A 1 96 ? 5.106 0.300 22.537 1.00 76.56 96 VAL A N 1
ATOM 737 C CA . VAL A 1 96 ? 5.656 -0.809 23.324 1.00 76.56 96 VAL A CA 1
ATOM 738 C C . VAL A 1 96 ? 7.114 -0.469 23.618 1.00 76.56 96 VAL A C 1
ATOM 740 O O . VAL A 1 96 ? 7.927 -0.388 22.698 1.00 76.56 96 VAL A O 1
ATOM 743 N N . ARG A 1 97 ? 7.454 -0.231 24.892 1.00 71.94 97 ARG A N 1
ATOM 744 C CA . ARG A 1 97 ? 8.863 -0.162 25.291 1.00 71.94 97 ARG A CA 1
ATOM 745 C C . ARG A 1 97 ? 9.464 -1.552 25.074 1.00 71.94 97 ARG A C 1
ATOM 747 O O . ARG A 1 97 ? 8.854 -2.521 25.535 1.00 71.94 97 ARG A O 1
ATOM 754 N N . PRO A 1 98 ? 10.612 -1.681 24.391 1.00 67.38 98 PRO A N 1
ATOM 755 C CA . PRO A 1 98 ? 11.287 -2.967 24.308 1.00 67.38 98 PRO A CA 1
ATOM 756 C C . PRO A 1 98 ? 11.537 -3.469 25.734 1.00 67.38 98 PRO A C 1
ATOM 758 O O . PRO A 1 98 ? 12.049 -2.731 26.578 1.00 67.38 98 PRO A O 1
ATOM 761 N N . ARG A 1 99 ? 11.106 -4.703 26.025 1.00 70.25 99 ARG A N 1
ATOM 762 C CA . ARG A 1 99 ? 11.428 -5.365 27.294 1.00 70.25 99 ARG A CA 1
ATOM 763 C C . ARG A 1 99 ? 12.957 -5.452 27.370 1.00 70.25 99 ARG A C 1
ATOM 765 O O . ARG A 1 99 ? 13.546 -5.914 26.390 1.00 70.25 99 ARG A O 1
ATOM 772 N N . PRO A 1 100 ? 13.606 -5.017 28.464 1.00 71.50 100 PRO A N 1
ATOM 773 C CA . PRO A 1 100 ? 15.031 -5.267 28.617 1.00 71.50 100 PRO A CA 1
ATOM 774 C C . PRO A 1 100 ? 15.269 -6.784 28.567 1.00 71.50 100 PRO A C 1
ATOM 776 O O . PRO A 1 100 ? 14.405 -7.542 29.029 1.00 71.50 100 PRO A O 1
ATOM 779 N N . PRO A 1 101 ? 16.388 -7.242 27.976 1.00 70.25 101 PRO A N 1
ATOM 780 C CA . PRO A 1 101 ? 16.731 -8.655 27.993 1.00 70.25 101 PRO A CA 1
ATOM 781 C C . PRO A 1 101 ? 16.759 -9.115 29.450 1.00 70.25 101 PRO A C 1
ATOM 783 O O . PRO A 1 101 ? 17.369 -8.466 30.297 1.00 70.25 101 PRO A O 1
ATOM 786 N N . SER A 1 102 ? 16.043 -10.197 29.754 1.00 68.69 102 SER A N 1
ATOM 787 C CA . SER A 1 102 ? 16.120 -10.842 31.059 1.00 68.69 102 SER A CA 1
ATOM 788 C C . SER A 1 102 ? 17.560 -11.294 31.257 1.00 68.69 102 SER A C 1
ATOM 790 O O . SER A 1 102 ? 17.992 -12.259 30.630 1.00 68.69 102 SER A O 1
ATOM 792 N N . THR A 1 103 ? 18.318 -10.564 32.072 1.00 64.06 103 THR A N 1
ATOM 793 C CA . THR A 1 103 ? 19.641 -10.989 32.510 1.00 64.06 103 THR A CA 1
ATOM 794 C C . THR A 1 103 ? 19.457 -12.328 33.218 1.00 64.06 103 THR A C 1
ATOM 796 O O . THR A 1 103 ? 18.856 -12.389 34.289 1.00 64.06 103 THR A O 1
ATOM 799 N N . LEU A 1 104 ? 19.903 -13.414 32.586 1.00 62.62 104 LEU A N 1
ATOM 800 C CA . LEU A 1 104 ? 20.110 -14.699 33.244 1.00 62.62 104 LEU A CA 1
ATOM 801 C C . LEU A 1 104 ? 21.315 -14.529 34.173 1.00 62.62 104 LEU A C 1
ATOM 803 O O . LEU A 1 104 ? 22.430 -14.918 33.842 1.00 62.62 104 LEU A O 1
ATOM 807 N N . GLU A 1 105 ? 21.101 -13.870 35.307 1.00 59.62 105 GLU A N 1
ATOM 808 C CA . GLU A 1 105 ? 22.036 -13.927 36.421 1.00 59.62 105 GLU A CA 1
ATOM 809 C C . GLU A 1 105 ? 21.727 -15.173 37.247 1.00 59.62 105 GLU A C 1
ATOM 811 O O . GLU A 1 105 ? 20.608 -15.358 37.725 1.00 59.62 105 GLU A O 1
ATOM 816 N N . GLY A 1 106 ? 22.748 -16.007 37.426 1.00 62.09 106 GLY A N 1
ATOM 817 C CA . GLY A 1 106 ? 22.801 -16.980 38.509 1.00 62.09 106 GLY A CA 1
ATOM 818 C C . GLY A 1 106 ? 22.266 -18.364 38.166 1.00 62.09 106 GLY A C 1
ATOM 819 O O . GLY A 1 106 ? 21.112 -18.685 38.438 1.00 62.09 106 GLY A O 1
ATOM 820 N N . GLN A 1 107 ? 23.158 -19.215 37.662 1.00 52.22 107 GLN A N 1
ATOM 821 C CA . GLN A 1 107 ? 23.363 -20.562 38.203 1.00 52.22 107 GLN A CA 1
ATOM 822 C C . GLN A 1 107 ? 24.674 -21.114 37.631 1.00 52.22 107 GLN A C 1
ATOM 824 O O . GLN A 1 107 ? 24.748 -21.582 36.496 1.00 52.22 107 GLN A O 1
ATOM 829 N N . SER A 1 108 ? 25.737 -20.987 38.417 1.00 62.94 108 SER A N 1
ATOM 830 C CA . SER A 1 108 ? 26.960 -21.786 38.327 1.00 62.94 108 SER A CA 1
ATOM 831 C C . SER A 1 108 ? 27.358 -22.159 39.742 1.00 62.94 108 SER A C 1
ATOM 833 O O . SER A 1 108 ? 27.172 -21.294 40.627 1.00 62.94 108 SER A O 1
#

Secondary structure (DSSP, 8-state):
--PPP--S---GGG-----PPP------PPP------------------HHHHHHHHHHHHHTT--HHHHHHHHHHHHHHHHHHHHTSPPPPPP--PPPPP-------

pLDDT: mean 75.34, std 20.71, range [37.28, 97.81]

Foldseek 3Di:
DDDDDDDPDDDVVVPPDDDDDDDDDDPDDDDPPPPPPDDDDDDDDDDDDPVVVVVLVVVCVVVVHDSVVSVVVVVVVVQVVVCVVVVHHDDDDPPDDPDPPPPPPDDD

Sequence (108 aa):
MSKPASRIGSNPLDFIGGGAPSVRPVQGGPEPQEEPEQFPVTLKTYRLPVDVVEKVADVAHAERCTMADFVTQAIRELVARIEERRGEPYPPRPKVRPRPPSTLEGQS